Protein AF-A0AAV6TIN3-F1 (afdb_monomer_lite)

pLDDT: mean 88.09, std 9.42, range [46.47, 95.19]

Sequence (66 aa):
IAYNVINGKPYVSSLIGLQDDIEMGNYWFVYVRELNSGEDPKLVDKSPVDVKIEPNQELIMWYKSS

Secondary structure (DSSP, 8-state):
--TTEETTEE---EETTEE-BTTTTBEEEEEEEETTS-PPPEE--S-GGG--PPTTEEEEEEEE--

Organism: NCBI:txid931172

Structure (mmCIF, N/CA/C/O backbone):
data_AF-A0AAV6TIN3-F1
#
_entry.id   AF-A0AAV6TIN3-F1
#
loop_
_atom_site.group_PDB
_atom_site.id
_atom_site.type_symbol
_atom_site.label_atom_id
_atom_site.label_alt_id
_atom_site.label_comp_id
_atom_site.label_asym_id
_atom_site.label_entity_id
_atom_site.label_seq_id
_atom_site.pdbx_PDB_ins_code
_atom_site.Cartn_x
_atom_site.Cartn_y
_atom_site.Cartn_z
_atom_site.occupancy
_atom_site.B_iso_or_equiv
_atom_site.auth_seq_id
_atom_site.auth_comp_id
_atom_site.auth_asym_id
_atom_site.auth_atom_id
_atom_site.pdbx_PDB_model_num
ATOM 1 N N . ILE A 1 1 ? 5.202 -4.956 -21.081 1.00 46.47 1 ILE A N 1
ATOM 2 C CA . ILE A 1 1 ? 5.095 -5.708 -19.809 1.00 46.47 1 ILE A CA 1
ATOM 3 C C . ILE A 1 1 ? 5.230 -4.667 -18.712 1.00 46.47 1 ILE A C 1
ATOM 5 O O . ILE A 1 1 ? 6.248 -3.994 -18.682 1.00 46.47 1 ILE A O 1
ATOM 9 N N . ALA A 1 2 ? 4.173 -4.404 -17.943 1.00 51.41 2 ALA A N 1
ATOM 10 C CA . ALA A 1 2 ? 4.251 -3.421 -16.866 1.00 51.41 2 ALA A CA 1
ATOM 11 C C . ALA A 1 2 ? 5.121 -4.014 -15.752 1.00 51.41 2 ALA A C 1
ATOM 13 O O . ALA A 1 2 ? 4.768 -5.055 -15.207 1.00 51.41 2 ALA A O 1
ATOM 14 N N . TYR A 1 3 ? 6.249 -3.371 -15.444 1.00 58.22 3 TYR A N 1
ATOM 15 C CA . TYR A 1 3 ? 7.219 -3.830 -14.439 1.00 58.22 3 TYR A CA 1
ATOM 16 C C . TYR A 1 3 ? 6.632 -3.942 -13.025 1.00 58.22 3 TYR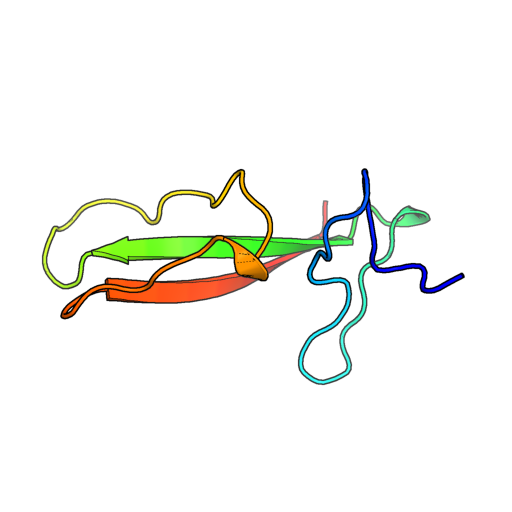 A C 1
ATOM 18 O O . TYR A 1 3 ? 7.250 -4.532 -12.156 1.00 58.22 3 TYR A O 1
ATOM 26 N N . ASN A 1 4 ? 5.410 -3.451 -12.816 1.00 71.31 4 ASN A N 1
ATOM 27 C CA . ASN A 1 4 ? 4.756 -3.356 -11.517 1.00 71.31 4 ASN A CA 1
ATOM 28 C C . ASN A 1 4 ? 3.863 -4.568 -11.203 1.00 71.31 4 ASN A C 1
ATOM 30 O O . ASN A 1 4 ? 2.944 -4.435 -10.402 1.00 71.31 4 ASN A O 1
ATOM 34 N N . VAL A 1 5 ? 4.050 -5.712 -11.874 1.00 79.00 5 VAL A N 1
ATOM 35 C CA . VAL A 1 5 ? 3.205 -6.909 -11.714 1.00 79.00 5 VAL A CA 1
ATOM 36 C C . VAL A 1 5 ? 4.067 -8.130 -11.390 1.00 79.00 5 VAL A C 1
ATOM 38 O O . VAL A 1 5 ? 4.881 -8.548 -12.208 1.00 79.00 5 VAL A O 1
ATOM 41 N N . ILE A 1 6 ? 3.839 -8.740 -10.225 1.00 77.69 6 ILE A N 1
ATOM 42 C CA . ILE A 1 6 ? 4.471 -9.991 -9.782 1.00 77.69 6 ILE A CA 1
ATOM 43 C C . ILE A 1 6 ? 3.381 -11.057 -9.672 1.00 77.69 6 ILE A C 1
ATOM 45 O O . ILE A 1 6 ? 2.340 -10.832 -9.059 1.00 77.69 6 ILE A O 1
ATOM 49 N N . ASN A 1 7 ? 3.595 -12.225 -10.286 1.00 82.38 7 ASN A N 1
ATOM 50 C CA . ASN A 1 7 ? 2.633 -13.339 -10.290 1.00 82.38 7 ASN A CA 1
ATOM 51 C C . ASN A 1 7 ? 1.207 -12.925 -10.712 1.00 82.38 7 ASN A C 1
ATOM 53 O O . ASN A 1 7 ? 0.215 -13.381 -10.148 1.00 82.38 7 ASN A O 1
ATOM 57 N N . GLY A 1 8 ? 1.103 -12.022 -11.694 1.00 83.31 8 GLY A N 1
ATOM 58 C CA . GLY A 1 8 ? -0.178 -11.519 -12.202 1.00 83.31 8 GLY A CA 1
ATOM 59 C C . GLY A 1 8 ? -0.873 -10.494 -11.301 1.00 83.31 8 GLY A C 1
ATOM 60 O O . GLY A 1 8 ? -1.962 -10.041 -11.646 1.00 83.31 8 GLY A O 1
ATOM 61 N N . LYS A 1 9 ? -0.258 -10.092 -10.183 1.00 87.31 9 LYS A N 1
ATOM 62 C CA . LYS A 1 9 ? -0.800 -9.090 -9.263 1.00 87.31 9 LYS A CA 1
ATOM 63 C C . LYS A 1 9 ? 0.079 -7.842 -9.196 1.00 87.31 9 LYS A C 1
ATOM 65 O O . LYS A 1 9 ? 1.304 -7.966 -9.213 1.00 87.31 9 LYS A O 1
ATOM 70 N N . PRO A 1 10 ? -0.509 -6.637 -9.127 1.00 88.38 10 PRO A N 1
ATOM 71 C CA . PRO A 1 10 ? 0.272 -5.414 -9.054 1.00 88.38 10 PRO A CA 1
ATOM 72 C C . PRO A 1 10 ? 0.991 -5.270 -7.707 1.00 88.38 10 PRO A C 1
ATOM 74 O O . PRO A 1 10 ? 0.567 -5.840 -6.701 1.00 88.38 10 PRO A O 1
ATOM 77 N N . TYR A 1 11 ? 2.040 -4.459 -7.671 1.00 88.25 11 TYR A N 1
ATOM 78 C CA . TYR A 1 11 ? 2.675 -3.968 -6.448 1.00 88.25 11 TYR A CA 1
ATOM 79 C C . TYR A 1 11 ? 2.971 -2.468 -6.575 1.00 88.25 11 TYR A C 1
ATOM 81 O O . TYR A 1 11 ? 2.894 -1.900 -7.669 1.00 88.25 11 TYR A O 1
ATOM 89 N N . VAL A 1 12 ? 3.264 -1.807 -5.453 1.00 89.62 12 VAL A N 1
ATOM 90 C CA . VAL A 1 12 ? 3.644 -0.390 -5.462 1.00 89.62 12 VAL A CA 1
ATOM 91 C C . VAL A 1 12 ? 5.136 -0.289 -5.734 1.00 89.62 12 VAL A C 1
ATOM 93 O O . VAL A 1 12 ? 5.920 -0.670 -4.881 1.00 89.62 12 VAL A O 1
ATOM 96 N N . SER A 1 13 ? 5.506 0.228 -6.904 1.00 89.62 13 SER A N 1
ATOM 97 C CA . SER A 1 13 ? 6.905 0.474 -7.286 1.00 89.62 13 SER A CA 1
ATOM 98 C C . SER A 1 13 ? 7.289 1.952 -7.276 1.00 89.62 13 SER A C 1
ATOM 100 O O . SER A 1 13 ? 8.455 2.295 -7.447 1.00 89.62 13 SER A O 1
ATOM 102 N N . SER A 1 14 ? 6.313 2.853 -7.134 1.00 91.50 14 SER A N 1
ATOM 103 C CA . SER A 1 14 ? 6.547 4.289 -7.031 1.00 91.50 14 SER A CA 1
ATOM 104 C C . SER A 1 14 ? 5.383 4.994 -6.346 1.00 91.50 14 SER A C 1
ATOM 106 O O . SER A 1 14 ? 4.218 4.656 -6.569 1.00 91.50 14 SER A O 1
ATOM 108 N N . LEU A 1 15 ? 5.703 6.009 -5.544 1.00 91.44 15 LEU A N 1
ATOM 109 C CA . LEU A 1 15 ? 4.742 6.914 -4.931 1.00 91.44 15 LEU A CA 1
ATOM 110 C C . LEU A 1 15 ? 5.351 8.319 -4.825 1.00 91.44 15 LEU A C 1
ATOM 112 O O . LEU A 1 15 ? 6.487 8.481 -4.390 1.00 91.44 15 LEU A O 1
ATOM 116 N N . ILE A 1 16 ? 4.590 9.343 -5.229 1.00 89.69 16 ILE A N 1
ATOM 117 C CA . ILE A 1 16 ? 4.987 10.767 -5.154 1.00 89.69 16 ILE A CA 1
ATOM 118 C C . ILE A 1 16 ? 6.345 11.027 -5.857 1.00 89.69 16 ILE A C 1
ATOM 120 O O . ILE A 1 16 ? 7.177 11.805 -5.409 1.00 89.69 16 ILE A O 1
ATOM 124 N N . GLY A 1 17 ? 6.591 10.350 -6.984 1.00 89.00 17 GLY A N 1
ATOM 125 C CA . GLY A 1 17 ? 7.815 10.525 -7.778 1.00 89.00 17 GLY A CA 1
ATOM 126 C C . GLY A 1 17 ? 9.066 9.842 -7.215 1.00 89.00 17 GLY A C 1
ATOM 127 O O . GLY A 1 17 ? 10.106 9.885 -7.864 1.00 89.00 17 GLY A O 1
ATOM 128 N N . LEU A 1 18 ? 8.974 9.176 -6.059 1.00 91.31 18 LEU A N 1
ATOM 129 C CA . LEU A 1 18 ? 10.014 8.282 -5.548 1.00 91.31 18 LEU A CA 1
ATOM 130 C C . LEU A 1 18 ? 9.731 6.866 -6.041 1.00 91.31 18 LEU A C 1
ATOM 132 O O . LEU A 1 18 ? 8.628 6.350 -5.843 1.00 91.31 18 LEU A O 1
ATOM 136 N N . GLN A 1 19 ? 10.703 6.253 -6.704 1.00 92.19 19 GLN A N 1
ATOM 137 C CA . GLN A 1 19 ? 10.612 4.907 -7.266 1.00 92.19 19 GLN A CA 1
ATOM 138 C C . GLN A 1 19 ? 11.469 3.940 -6.448 1.00 92.19 19 GLN A C 1
ATOM 140 O O . GLN A 1 19 ? 12.480 4.350 -5.883 1.00 92.19 19 GLN A O 1
ATOM 145 N N . ASP A 1 20 ? 11.069 2.672 -6.402 1.00 90.81 20 ASP A N 1
ATOM 146 C CA . ASP A 1 20 ? 11.933 1.594 -5.930 1.00 90.81 20 ASP A CA 1
ATOM 147 C C . ASP A 1 20 ? 13.255 1.586 -6.706 1.00 90.81 20 ASP A C 1
ATOM 149 O O . ASP A 1 20 ? 13.286 1.772 -7.926 1.00 90.81 20 ASP A O 1
ATOM 153 N N . ASP A 1 21 ? 14.335 1.291 -5.993 1.00 89.62 21 ASP A N 1
ATOM 154 C CA . ASP A 1 21 ? 15.654 1.050 -6.562 1.00 89.62 21 ASP A CA 1
ATOM 155 C C . ASP A 1 21 ? 16.143 -0.297 -6.038 1.00 89.62 21 ASP A C 1
ATOM 157 O O . ASP A 1 21 ? 16.649 -0.413 -4.921 1.00 89.62 21 ASP A O 1
ATOM 161 N N . ILE A 1 22 ? 15.943 -1.333 -6.851 1.00 85.19 22 ILE A N 1
ATOM 162 C CA . ILE A 1 22 ? 16.298 -2.711 -6.503 1.00 85.19 22 ILE A CA 1
ATOM 163 C C . ILE A 1 22 ? 17.811 -2.841 -6.283 1.00 85.19 22 ILE A C 1
ATOM 165 O O . ILE A 1 22 ? 18.232 -3.601 -5.412 1.00 85.19 22 ILE A O 1
ATOM 169 N N . GLU A 1 23 ? 18.628 -2.098 -7.037 1.00 88.44 23 GLU A N 1
ATOM 170 C CA . GLU A 1 23 ? 20.090 -2.161 -6.941 1.00 88.44 23 GLU A CA 1
ATOM 171 C C . GLU A 1 23 ? 20.584 -1.563 -5.621 1.00 88.44 23 GLU A C 1
ATOM 173 O O . GLU A 1 23 ? 21.500 -2.105 -5.002 1.00 88.44 23 GLU A O 1
ATOM 178 N N . MET A 1 24 ? 19.940 -0.489 -5.159 1.00 87.06 24 MET A N 1
ATOM 179 C CA . MET A 1 24 ? 20.237 0.146 -3.870 1.00 87.06 24 MET A CA 1
ATOM 180 C C . MET A 1 24 ? 19.425 -0.419 -2.697 1.00 87.06 24 MET A C 1
ATOM 182 O O . MET A 1 24 ? 19.557 0.057 -1.571 1.00 87.06 24 MET A O 1
ATOM 186 N N . GLY A 1 25 ? 18.582 -1.426 -2.932 1.00 88.19 25 GLY A N 1
ATOM 187 C CA . GLY A 1 25 ? 17.736 -2.013 -1.897 1.00 88.19 25 GLY A CA 1
ATOM 188 C C . GLY A 1 25 ? 16.685 -1.043 -1.341 1.00 88.19 25 GLY A C 1
ATOM 189 O O . GLY A 1 25 ? 16.319 -1.138 -0.168 1.00 88.19 25 GLY A O 1
ATOM 190 N N . ASN A 1 26 ? 16.215 -0.099 -2.154 1.00 90.25 26 ASN A N 1
ATOM 191 C CA . ASN A 1 26 ? 15.164 0.834 -1.779 1.00 90.25 26 ASN A CA 1
ATOM 192 C C . ASN A 1 26 ? 13.801 0.310 -2.221 1.00 90.25 26 ASN A C 1
ATOM 194 O O . ASN A 1 26 ? 13.585 0.074 -3.412 1.00 90.25 26 ASN A O 1
ATOM 198 N N . TYR A 1 27 ? 12.875 0.185 -1.274 1.00 91.00 27 TYR A N 1
ATOM 199 C CA . TYR A 1 27 ? 11.557 -0.379 -1.542 1.00 91.00 27 TYR A CA 1
ATOM 200 C C . TYR A 1 27 ? 10.446 0.387 -0.832 1.00 91.00 27 TYR A C 1
ATOM 202 O O . TYR A 1 27 ? 10.570 0.799 0.329 1.00 91.00 27 TYR A O 1
ATOM 210 N N . TRP A 1 28 ? 9.315 0.503 -1.514 1.00 92.69 28 TRP A N 1
ATOM 211 C CA . TRP A 1 28 ? 8.043 0.859 -0.917 1.00 92.69 28 TRP A CA 1
ATOM 212 C C . TRP A 1 28 ? 7.406 -0.341 -0.220 1.00 92.69 28 TRP A C 1
ATOM 214 O O . TRP A 1 28 ? 7.112 -1.372 -0.820 1.00 92.69 28 TRP A O 1
ATOM 224 N N . PHE A 1 29 ? 7.110 -0.161 1.061 1.00 92.06 29 PHE A N 1
ATOM 225 C CA . PHE A 1 29 ? 6.339 -1.100 1.860 1.00 92.06 29 PHE A CA 1
ATOM 226 C C . PHE A 1 29 ? 4.981 -0.506 2.209 1.00 92.06 29 PHE A C 1
ATOM 228 O O . PHE A 1 29 ? 4.855 0.690 2.488 1.00 92.06 29 PHE A O 1
ATOM 235 N N . VAL A 1 30 ? 3.967 -1.364 2.232 1.00 92.81 30 VAL A N 1
ATOM 236 C CA . VAL A 1 30 ? 2.610 -1.004 2.638 1.00 92.81 30 VAL A CA 1
ATOM 237 C C . VAL A 1 30 ? 2.339 -1.630 3.994 1.00 92.81 30 VAL A C 1
ATOM 239 O O . VAL A 1 30 ? 2.505 -2.834 4.167 1.00 92.81 30 VAL A O 1
ATOM 242 N N . TYR A 1 31 ? 1.901 -0.822 4.948 1.00 94.50 31 TYR A N 1
ATOM 243 C CA . TYR A 1 31 ? 1.461 -1.283 6.256 1.00 94.50 31 TYR A CA 1
ATOM 244 C C . TYR A 1 31 ? 0.009 -0.881 6.492 1.00 94.50 31 TYR A C 1
ATOM 246 O O . TYR A 1 31 ? -0.462 0.121 5.956 1.00 94.50 31 TYR A O 1
ATOM 254 N N . VAL A 1 32 ? -0.686 -1.643 7.330 1.00 94.94 32 VAL A N 1
ATOM 255 C CA . VAL A 1 32 ? -1.999 -1.278 7.867 1.00 94.94 32 VAL A CA 1
ATOM 256 C C . VAL A 1 32 ? -1.893 -1.174 9.379 1.00 94.94 32 VAL A C 1
ATOM 258 O O . VAL A 1 32 ? -1.305 -2.037 10.032 1.00 94.94 32 VAL A O 1
ATOM 261 N N . ARG A 1 33 ? -2.462 -0.110 9.938 1.00 94.75 33 ARG A N 1
ATOM 262 C CA . ARG A 1 33 ? -2.544 0.114 11.380 1.00 94.75 33 ARG A CA 1
ATOM 263 C C . ARG A 1 33 ? -3.995 0.325 11.786 1.00 94.75 33 ARG A C 1
ATOM 265 O O . ARG A 1 33 ? -4.697 1.113 11.162 1.00 94.75 33 ARG A O 1
ATOM 272 N N . GLU A 1 34 ? -4.403 -0.324 12.870 1.00 95.19 34 GLU A N 1
ATOM 273 C CA . GLU A 1 34 ? -5.660 -0.027 13.560 1.00 95.19 34 GLU A CA 1
ATOM 274 C C . GLU A 1 34 ? -5.504 1.253 14.386 1.00 95.19 34 GLU A C 1
ATOM 276 O O . GLU A 1 34 ? -4.634 1.337 15.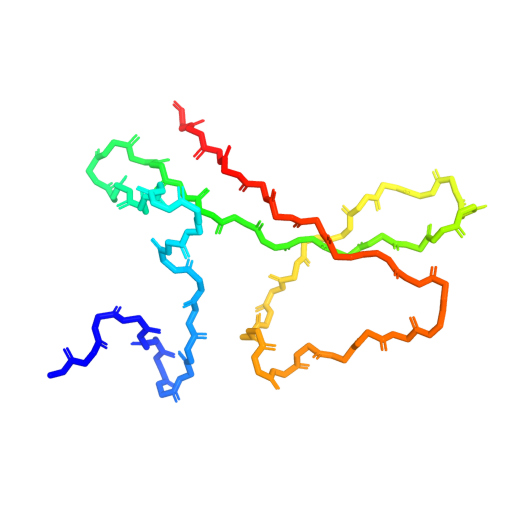265 1.00 95.19 34 GLU A O 1
ATOM 281 N N . LEU A 1 35 ? -6.347 2.250 14.128 1.00 92.38 35 LEU A N 1
ATOM 282 C CA . LEU A 1 35 ? -6.386 3.485 14.903 1.00 92.38 35 LEU A CA 1
ATOM 283 C C . LEU A 1 35 ? -6.693 3.180 16.369 1.00 92.38 35 LEU A C 1
ATOM 285 O O . LEU A 1 35 ? -7.559 2.369 16.684 1.00 92.38 35 LEU A O 1
ATOM 289 N N . ASN A 1 36 ? -6.007 3.874 17.277 1.00 88.56 36 ASN A N 1
ATOM 290 C CA . ASN A 1 36 ? -6.214 3.782 18.728 1.00 88.56 36 ASN A CA 1
ATOM 291 C C . ASN A 1 36 ? -6.012 2.381 19.345 1.00 88.56 36 ASN A C 1
ATOM 293 O O . ASN A 1 36 ? -6.310 2.198 20.521 1.00 88.56 36 ASN A O 1
ATOM 297 N N . SER A 1 37 ? -5.488 1.409 18.594 1.00 88.38 37 SER A N 1
ATOM 298 C CA . SER A 1 37 ? -5.212 0.058 19.106 1.00 88.38 37 SER A CA 1
ATOM 299 C C . SER A 1 37 ? -3.984 -0.000 20.020 1.00 88.38 37 SER A C 1
ATOM 301 O O . SER A 1 37 ? -3.859 -0.913 20.830 1.00 88.38 37 SER A O 1
ATOM 303 N N . GLY A 1 38 ? -3.061 0.959 19.877 1.00 87.69 38 GLY A N 1
ATOM 304 C CA . GLY A 1 38 ? -1.733 0.895 20.491 1.00 87.69 38 GLY A CA 1
ATOM 305 C C . GLY A 1 38 ? -0.828 -0.184 19.883 1.00 87.69 38 GLY A C 1
ATOM 306 O O . GLY A 1 38 ? 0.305 -0.329 20.332 1.00 87.69 38 GLY A O 1
ATOM 307 N N . GLU A 1 39 ? -1.306 -0.924 18.876 1.00 92.00 39 GLU A N 1
ATOM 308 C CA . GLU A 1 39 ? -0.528 -1.928 18.158 1.00 92.00 39 GLU A CA 1
ATOM 309 C C . GLU A 1 39 ? 0.360 -1.283 17.088 1.00 92.00 39 GLU A C 1
ATOM 311 O O . GLU A 1 39 ? 0.017 -0.263 16.475 1.00 92.00 39 GLU A O 1
ATOM 316 N N . ASP A 1 40 ? 1.493 -1.930 16.824 1.00 94.00 40 ASP A N 1
ATOM 317 C CA . ASP A 1 40 ? 2.369 -1.552 15.724 1.00 94.00 40 ASP A CA 1
ATOM 318 C C . ASP A 1 40 ? 1.704 -1.809 14.356 1.00 94.00 40 ASP A C 1
ATOM 320 O O . ASP A 1 40 ? 0.929 -2.762 14.199 1.00 94.00 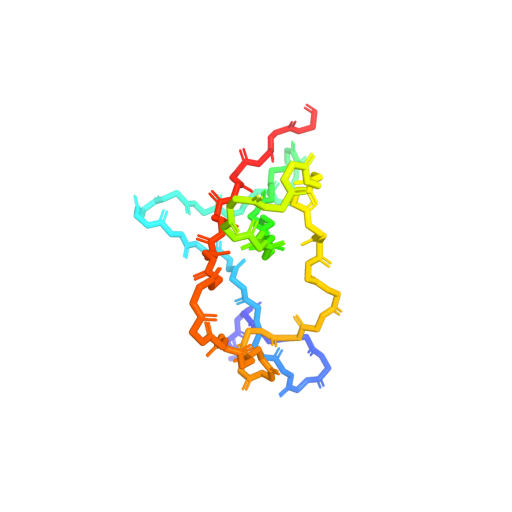40 ASP A O 1
ATOM 324 N N . PRO A 1 41 ? 2.023 -1.000 13.325 1.00 94.81 41 PRO A N 1
ATOM 325 C CA . PRO A 1 41 ? 1.574 -1.255 11.962 1.00 94.81 41 PRO A CA 1
ATOM 326 C C . PRO A 1 41 ? 1.995 -2.642 11.465 1.00 94.81 41 PRO A C 1
ATOM 328 O O . PRO A 1 41 ? 3.160 -3.033 11.564 1.00 94.81 41 PRO A O 1
ATOM 331 N N . LYS A 1 42 ? 1.062 -3.363 10.845 1.00 94.88 42 LYS A N 1
ATOM 332 C CA . LYS A 1 42 ? 1.293 -4.695 10.277 1.00 94.88 42 LYS A CA 1
ATOM 333 C C . LYS A 1 42 ? 1.657 -4.574 8.807 1.00 94.88 42 LYS A C 1
ATOM 335 O O . LYS A 1 42 ? 0.989 -3.856 8.063 1.00 94.88 42 LYS A O 1
ATOM 340 N N . LEU A 1 43 ? 2.721 -5.263 8.392 1.00 93.81 43 LEU A N 1
ATOM 341 C CA . LEU A 1 43 ? 3.119 -5.312 6.987 1.00 93.81 43 LEU A CA 1
ATOM 342 C C . LEU A 1 43 ? 2.021 -6.005 6.177 1.00 93.81 43 LEU A C 1
ATOM 344 O O . LEU A 1 43 ? 1.524 -7.059 6.568 1.00 93.81 43 LEU A O 1
ATOM 348 N N . VAL A 1 44 ? 1.670 -5.419 5.040 1.00 92.81 44 VAL A N 1
ATOM 349 C CA . VAL A 1 44 ? 0.781 -6.042 4.067 1.00 92.81 44 VAL A CA 1
ATOM 350 C C . VAL A 1 44 ? 1.602 -6.997 3.204 1.00 92.81 44 VAL A C 1
ATOM 352 O O . VAL A 1 44 ? 2.469 -6.575 2.446 1.00 92.81 44 VAL A O 1
ATOM 355 N N . ASP A 1 45 ? 1.306 -8.289 3.308 1.00 88.69 45 ASP A N 1
ATOM 356 C CA . ASP A 1 45 ? 1.943 -9.382 2.559 1.00 88.69 45 ASP A CA 1
ATOM 357 C C . ASP A 1 45 ? 1.211 -9.742 1.250 1.00 88.69 45 ASP A C 1
ATOM 359 O O . ASP A 1 45 ? 1.654 -10.593 0.477 1.00 88.69 45 ASP A O 1
ATOM 363 N N . LYS A 1 46 ? 0.088 -9.073 0.983 1.00 89.06 46 LYS A N 1
ATOM 364 C CA . LYS A 1 46 ? -0.748 -9.237 -0.211 1.00 89.06 46 LYS A CA 1
ATOM 365 C C . LYS A 1 46 ? -0.594 -8.076 -1.190 1.00 89.06 46 LYS A C 1
ATOM 367 O O . LYS A 1 46 ? -0.130 -6.992 -0.852 1.00 89.06 46 LYS A O 1
ATOM 372 N N . SER A 1 47 ? -1.045 -8.295 -2.423 1.00 89.31 47 SER A N 1
ATOM 373 C CA . SER A 1 47 ? -1.085 -7.237 -3.432 1.00 89.31 47 SER A CA 1
ATOM 374 C C . SER A 1 47 ? -2.017 -6.094 -3.001 1.00 89.31 47 SER A C 1
ATOM 376 O O . SER A 1 47 ? -3.077 -6.377 -2.433 1.00 89.31 47 SER A O 1
ATOM 378 N N . PRO A 1 48 ? -1.702 -4.823 -3.325 1.00 88.31 48 PRO A N 1
ATOM 379 C CA . PRO A 1 48 ? -2.555 -3.676 -3.013 1.00 88.31 48 PRO A CA 1
ATOM 380 C C . PRO A 1 48 ? -4.008 -3.821 -3.483 1.00 88.31 48 PRO A C 1
ATOM 382 O O . PRO A 1 48 ? -4.908 -3.340 -2.806 1.00 88.31 48 PRO A O 1
ATOM 385 N N . VAL A 1 49 ? -4.264 -4.519 -4.599 1.00 89.50 49 VAL A N 1
ATOM 386 C CA . VAL A 1 49 ? -5.641 -4.731 -5.102 1.00 89.50 49 VAL A CA 1
ATOM 387 C C . VAL A 1 49 ? -6.472 -5.675 -4.231 1.00 89.50 49 VAL A C 1
ATOM 389 O O . VAL A 1 49 ? -7.696 -5.661 -4.314 1.00 89.50 49 VAL A O 1
ATOM 392 N N . ASP A 1 50 ? -5.823 -6.475 -3.384 1.00 91.12 50 ASP A N 1
ATOM 393 C CA . ASP A 1 50 ? -6.475 -7.381 -2.435 1.00 91.12 50 ASP A CA 1
ATOM 394 C C . ASP A 1 50 ? -6.585 -6.763 -1.024 1.00 91.12 50 ASP A C 1
ATOM 396 O O . ASP A 1 50 ? -7.097 -7.389 -0.082 1.00 91.12 50 ASP A O 1
ATOM 400 N N . VAL A 1 51 ? -6.068 -5.545 -0.830 1.00 90.31 51 VAL A N 1
ATOM 401 C CA . VAL A 1 51 ? -6.165 -4.821 0.439 1.00 90.31 51 VAL A CA 1
ATOM 402 C C . VAL A 1 51 ? -7.536 -4.167 0.529 1.00 90.31 51 VAL A C 1
ATOM 404 O O . VAL A 1 51 ? -7.904 -3.331 -0.288 1.00 90.31 51 VAL A O 1
ATOM 407 N N . LYS A 1 52 ? -8.288 -4.549 1.559 1.00 91.19 52 LYS A N 1
ATOM 408 C CA . LYS A 1 52 ? -9.508 -3.863 1.971 1.00 91.19 52 LYS A CA 1
ATOM 409 C C . LYS A 1 52 ? -9.188 -3.117 3.252 1.00 91.19 52 LYS A C 1
ATOM 411 O O . LYS A 1 52 ? -8.645 -3.728 4.170 1.00 91.19 52 LYS A O 1
ATOM 416 N N . ILE A 1 53 ? -9.466 -1.821 3.251 1.00 90.81 53 ILE A N 1
ATOM 417 C CA . ILE A 1 53 ? -9.331 -0.960 4.420 1.00 90.81 53 ILE A CA 1
ATOM 418 C C . ILE A 1 53 ? -10.699 -0.870 5.071 1.00 90.81 53 ILE A C 1
ATOM 420 O O . ILE A 1 53 ? -11.678 -0.511 4.416 1.00 90.81 53 ILE A O 1
ATOM 424 N N . GLU A 1 54 ? -10.745 -1.225 6.343 1.00 93.12 54 GLU A N 1
ATOM 425 C CA . GLU A 1 54 ? -11.941 -1.146 7.166 1.00 93.12 54 GLU A CA 1
ATOM 426 C C . GLU A 1 54 ? -12.022 0.223 7.864 1.00 93.12 54 GLU A C 1
ATOM 428 O O . GLU A 1 54 ? -11.022 0.945 7.967 1.00 93.12 54 GLU A O 1
ATOM 433 N N . PRO A 1 55 ? -13.206 0.625 8.358 1.00 94.50 55 PRO A N 1
ATOM 434 C CA . PRO A 1 55 ? -13.315 1.798 9.212 1.00 94.50 55 PRO A CA 1
ATOM 435 C C . PRO A 1 55 ? -12.331 1.723 10.384 1.00 94.50 55 PRO A C 1
ATOM 437 O O . PRO A 1 55 ? -12.150 0.668 10.983 1.00 94.50 55 PRO A O 1
ATOM 440 N N . ASN A 1 56 ? -11.744 2.866 10.736 1.00 93.81 56 ASN A N 1
ATOM 441 C CA . ASN A 1 56 ? -10.713 3.003 11.770 1.00 93.81 56 ASN A CA 1
ATOM 442 C C . ASN A 1 56 ? -9.356 2.350 11.461 1.00 93.81 56 ASN A C 1
ATOM 444 O O . ASN A 1 56 ? -8.539 2.210 12.365 1.00 93.81 56 ASN A O 1
ATOM 448 N N . GLN A 1 57 ? -9.070 2.030 10.201 1.00 94.88 57 GLN A N 1
ATOM 449 C CA . GLN A 1 57 ? -7.727 1.654 9.767 1.00 94.88 57 GLN A CA 1
ATOM 450 C C . GLN A 1 57 ? -7.042 2.782 8.994 1.00 94.88 57 GLN A C 1
ATOM 452 O O . GLN A 1 57 ? -7.676 3.556 8.276 1.00 94.88 57 GLN A O 1
ATOM 457 N N . GLU A 1 58 ? -5.718 2.827 9.094 1.00 93.38 58 GLU A N 1
ATOM 458 C CA . GLU A 1 58 ? -4.856 3.659 8.260 1.00 93.38 58 GLU A CA 1
ATOM 459 C C . GLU A 1 58 ? -3.913 2.795 7.433 1.00 93.38 58 GLU A C 1
ATOM 461 O O . GLU A 1 58 ? -3.371 1.795 7.912 1.00 93.38 58 GLU A O 1
ATOM 466 N N . LEU A 1 59 ? -3.677 3.226 6.195 1.00 94.00 59 LEU A N 1
ATOM 467 C CA . LEU A 1 59 ? -2.660 2.662 5.322 1.00 94.00 59 LEU A CA 1
ATOM 468 C C . LEU A 1 59 ? -1.406 3.537 5.391 1.00 94.00 59 LEU A C 1
ATOM 470 O O . LEU A 1 59 ? -1.470 4.747 5.175 1.00 94.00 59 LEU A O 1
ATOM 474 N N . ILE A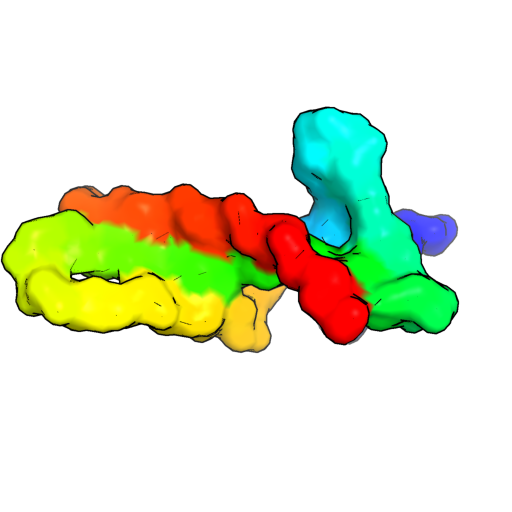 1 60 ? -0.262 2.925 5.678 1.00 94.12 60 ILE A N 1
ATOM 475 C CA . ILE A 1 60 ? 1.026 3.606 5.780 1.00 94.12 60 ILE A CA 1
ATOM 476 C C . ILE A 1 60 ? 1.897 3.157 4.613 1.00 94.12 60 ILE A C 1
ATOM 478 O O . ILE A 1 60 ? 2.189 1.972 4.456 1.00 94.12 60 ILE A O 1
ATOM 482 N N . MET A 1 61 ? 2.335 4.129 3.821 1.00 94.44 61 MET A N 1
ATOM 483 C CA . MET A 1 61 ? 3.304 3.938 2.749 1.00 94.44 61 MET A CA 1
ATOM 484 C C . MET A 1 61 ? 4.685 4.291 3.288 1.00 94.44 61 MET A C 1
ATOM 486 O O . MET A 1 61 ? 4.939 5.449 3.619 1.00 94.44 61 MET A O 1
ATOM 490 N N . TRP A 1 62 ? 5.576 3.310 3.392 1.00 93.75 62 TRP A N 1
ATOM 491 C CA . TRP A 1 62 ? 6.915 3.510 3.936 1.00 93.75 62 TRP A CA 1
ATOM 492 C C . TRP A 1 62 ? 7.973 3.185 2.887 1.00 93.75 62 TRP A C 1
ATOM 494 O O . TRP A 1 62 ? 8.176 2.025 2.541 1.00 93.75 62 TRP A O 1
ATOM 504 N N . TYR A 1 63 ? 8.677 4.215 2.421 1.00 93.25 63 TYR A N 1
ATOM 505 C CA . TYR A 1 63 ? 9.895 4.057 1.634 1.00 93.25 63 TYR A CA 1
ATOM 506 C C . TYR A 1 63 ? 11.075 3.745 2.555 1.00 93.25 63 TYR A C 1
ATOM 508 O O . TYR A 1 63 ? 11.482 4.592 3.357 1.00 93.25 63 TYR A O 1
ATOM 516 N N . LYS A 1 64 ? 11.593 2.519 2.487 1.00 89.75 64 LYS A N 1
ATOM 517 C CA . LYS A 1 64 ? 12.772 2.103 3.251 1.00 89.75 64 LYS A CA 1
ATOM 518 C C . LYS A 1 64 ? 13.959 1.974 2.316 1.00 89.75 64 LYS A C 1
ATOM 520 O O . LYS A 1 64 ? 13.855 1.336 1.273 1.00 89.75 64 LYS A O 1
ATOM 525 N N . SER A 1 65 ? 15.068 2.564 2.740 1.00 83.75 65 SER A N 1
ATOM 526 C CA . SER A 1 65 ? 16.393 2.311 2.188 1.00 83.75 65 SER A CA 1
ATOM 527 C C . SER A 1 65 ? 17.076 1.256 3.053 1.00 83.75 65 SER A C 1
ATOM 529 O O . SER A 1 65 ? 16.886 1.274 4.276 1.00 83.75 65 SER A O 1
ATOM 531 N N . SER A 1 66 ? 17.766 0.311 2.414 1.00 67.81 66 SER A N 1
ATOM 532 C CA . SER A 1 66 ? 18.521 -0.750 3.097 1.00 67.81 66 SER A CA 1
ATOM 533 C C . SER A 1 66 ? 19.758 -0.213 3.812 1.00 67.81 66 SER A C 1
ATOM 535 O O . SER A 1 66 ? 20.359 0.762 3.312 1.00 67.81 66 SER A O 1
#

Foldseek 3Di:
DPPQADPNAGADQDDPHDGADVVQQKDKWKWKDQAPPPDDTHTDPDGPVPDDDDPRMDIDIDTDGD

Radius of gyration: 13.09 Å; chains: 1; bounding box: 34×24×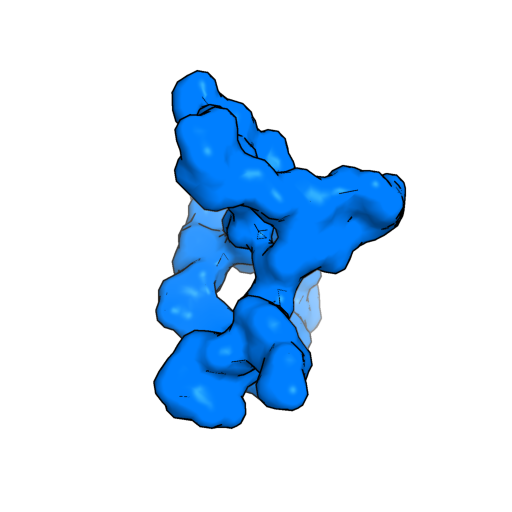40 Å

=== Feature glossary ===
Each block in this record encodes a different view of the same protein. In brief:

Predicted aligned error. PAE(i, j) answers: if I align the predicted and true structures on residue i, how far off (in Å) do I expect residue j to be? A block-diagonal PAE matrix with low values on the blocks and high values off-diagonal is the signature of a multi-domain protein with confidently predicted domains but uncertain inter-domain orientation.

Contact-map, Ramachandran, and PAE plots. Plot images: a contact map (which residues are close in 3D, as an N×N binary image), a Ramachandran scatter (backbone torsion angles, revealing secondary-structure composition at a glance), and — for AlphaFold structures — a PAE heatmap (pairwise prediction confidence).

Backbone torsions (φ/ψ). φ (phi) and ψ (psi) are the two rotatable backbone dihedrals per residue: φ is the C(i-1)–N–Cα–C torsion, ψ is the N–Cα–C–N(i+1) torsion, both in degrees on (−180°, 180°]. α-helical residues cluster near (−60°, −45°); β-strand residues near (−120°, +130°). A Ramachandran plot is simply a scatter of (φ, ψ) for every residue.

Foldseek 3Di. A 3Di character summarizes, for each residue, the relative orientation of the Cα frame of its nearest spatial neighbor. Because it encodes fold topology rather than chemistry, 3Di alignments detect remote structural similarity that sequence alignment misses.

Radius of gyration, Cα contacts, bounding box. Three whole-structure scalars: the radius of gyration (RMS distance of Cα from centroid, in Å), the count of Cα–Cα contacts (pairs closer than 8 Å and separated by more than four residues in sequence — i.e. tertiary, not local, contacts), and the bounding-box dimensions. Together they distinguish compact globular folds from extended fibres or disordered chains.

Sequence. Sequence gives the chain of amino acids in standard one-letter code (A=alanine, C=cysteine, …, Y=tyrosine), read N→C. It is the only feature that is directly encoded by the gene; all structural features are derived from the folded form of this sequence.

mmCIF coordinates. Atomic coordinates in PDBx/mmCIF format — the same representation the Protein Data Bank distributes. Each line of the _atom_site loop places one backbone atom in Cartesian space (units: ångströms, origin: arbitrary).

Secondary structure (3-state, P-SEA). Three-state secondary structure (P-SEA) collapses the eight DSSP classes into helix (a), strand (b), and coil (c). P-SEA assigns these from Cα geometry alone — distances and angles — without requiring backbone oxygens, so it works on any Cα trace.

InterPro / GO / CATH / organism. Functional annotations link the protein to curated databases. InterPro entries identify conserved domains and families by matching the sequence against member-database signatures (Pfam, PROSITE, CDD, …). Gene Ontology (GO) terms describe molecular function, biological process, and cellular component in a controlled vocabulary. CATH places the structure in a hierarchical fold classification (Class/Architecture/Topology/Homologous-superfamily). The organism is the source species.

B-factor. B-factor (Debye–Waller factor) reflects atomic displacement in the crystal lattice. It is an experimental observable (units Å²), not a prediction; low values mean the atom is pinned down, high values mean it moves o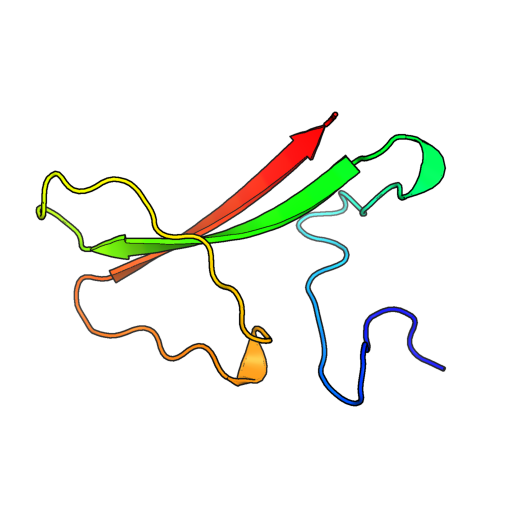r is heterogeneous across the crystal.

Rendered structure images. Structure images are PyMOL renders from six orthogonal camera directions. Cartoon representation draws helices as coils and strands as arrows; sticks shows the backbone as bonds; surface shows the solvent-excluded envelope. Rainbow coloring maps sequence position to hue (blue→red, N→C); chain coloring assigns a distinct color per polypeptide.

Solvent-accessible surface area. Solvent-accessible surface area (SASA) is the area in Å² traced out by the centre of a 1.4 Å probe sphere (a water molecule) rolled over the protein's van der Waals surface (Shrake–Rupley / Lee–Richards construction). Buried residues have near-zero SASA; fully exposed residues can exceed 200 Å². The total SASA scales roughly with the number of surface residues.

Secondary structure (8-state, DSSP). The SS8 string is DSSP's per-residue secondary-structure call. α-helix (H) means an i→i+4 H-bond ladder; β-strand (E) means the residue participates in a β-sheet; 3₁₀ (G) and π (I) are tighter and wider helices; T/S are turns/bends; '-' is loop.

pLDDT. For AlphaFold models, the B-factor field carries pLDDT — the model's own estimate of local accuracy on a 0–100 scale. Regions with pLDDT<50 should be treated as essentially unmodeled; they often correspond to intrinsically disordered segments.

Nearest PDB structures. Nearest PDB neighbors are the top structural matches found by Foldseek when searching this structure against the entire Protein Data Bank. Each hit reports a TM-score (0 to 1; >0.5 almost always implies the same fold) and an E-value. These are *structural* homologs — they may share no detectable sequence similarity.